Protein AF-X1C6D7-F1 (afdb_monomer_lite)

pLDDT: mean 94.75, std 5.1, range [56.44, 97.5]

Foldseek 3Di:
DQADPVVRFGNPVVCVVVVHDRVVDDGGDDFFAFPDWDDPVVCVVVVHPDTHTDTHHDDPLVVVCVVVPQAEAPDWDWDDDPDTDIHGDHPDDDDDDD

Radius of gyration: 17.95 Å; chains: 1; bounding box: 39×39×44 Å

Organism: NCBI:txid412755

Secondary structure (DSSP, 8-state):
--EETTTTEE-HHHHHHTT--GGGSPPP--TT-EEEE--HHHHHHTT--SPPEEE----HHHHHHHHTT--STT-EEEEESSSEEEEE--SS------

InterPro domains:
  IPR018484 Carbohydrate kinase FGGY, N-terminal [PF00370] (1-67)
  IPR043129 ATPase, nucleotide binding domain [SSF53067] (1-69)
  IPR050406 FGGY Carbohydrate Kinase [PTHR43095] (1-92)

Sequence (98 aa):
MFFDIRKKIWSDRILNTFDIDKDLFSAPSPSGIIVGTVRDDIAKDLGFKNNVLVVTGGHDQQCAALGVGSIKGGLAADGMGTVECVTTTLDELIISDS

Structure (mmCIF, N/CA/C/O backbone):
data_AF-X1C6D7-F1
#
_entry.id   AF-X1C6D7-F1
#
loop_
_atom_site.group_PDB
_atom_site.id
_atom_site.type_symbol
_atom_site.label_atom_id
_atom_site.label_alt_id
_atom_site.label_comp_id
_atom_site.label_asym_id
_atom_site.label_entity_id
_atom_site.label_seq_id
_atom_site.pdbx_PDB_ins_code
_atom_site.Cartn_x
_atom_site.Cartn_y
_atom_site.Cartn_z
_atom_site.occupancy
_atom_site.B_iso_or_equiv
_atom_site.auth_seq_id
_atom_site.auth_comp_id
_atom_site.auth_asym_id
_atom_site.auth_atom_id
_atom_site.pdbx_PDB_model_num
ATOM 1 N N . MET A 1 1 ? 7.146 -11.580 -7.541 1.00 84.69 1 MET A N 1
ATOM 2 C CA . MET A 1 1 ? 7.285 -12.748 -8.439 1.00 84.69 1 MET A CA 1
ATOM 3 C C . MET A 1 1 ? 5.945 -13.201 -9.009 1.00 84.69 1 MET A C 1
ATOM 5 O O . MET A 1 1 ? 5.809 -13.174 -10.217 1.00 84.69 1 MET A O 1
ATOM 9 N N . PHE A 1 2 ? 4.945 -13.555 -8.195 1.00 95.81 2 PHE A N 1
ATOM 10 C CA . PHE A 1 2 ? 3.646 -14.045 -8.698 1.00 95.81 2 PHE A CA 1
ATOM 11 C C . PHE A 1 2 ? 2.660 -12.958 -9.152 1.00 95.81 2 PHE A C 1
ATOM 13 O O . PHE A 1 2 ? 1.580 -13.276 -9.630 1.00 95.81 2 PHE A O 1
ATOM 20 N N . PHE A 1 3 ? 3.002 -11.679 -9.005 1.00 95.44 3 PHE A N 1
ATOM 21 C CA . PHE A 1 3 ? 2.147 -10.551 -9.370 1.00 95.44 3 PHE A CA 1
ATOM 22 C C . PHE A 1 3 ? 2.517 -10.017 -10.757 1.00 95.44 3 PHE A C 1
ATOM 24 O O . PHE A 1 3 ? 3.677 -9.684 -11.003 1.00 95.44 3 PHE A O 1
ATOM 31 N N . ASP A 1 4 ? 1.538 -9.924 -11.653 1.00 95.00 4 ASP A N 1
ATOM 32 C CA . ASP A 1 4 ? 1.673 -9.241 -12.937 1.00 95.00 4 ASP A CA 1
ATOM 33 C C . ASP A 1 4 ? 1.554 -7.732 -12.704 1.00 95.00 4 ASP A C 1
ATOM 35 O O . ASP A 1 4 ? 0.464 -7.209 -12.477 1.00 95.00 4 ASP A O 1
ATOM 39 N N . ILE A 1 5 ? 2.678 -7.020 -12.770 1.00 93.31 5 ILE A N 1
ATOM 40 C CA . ILE A 1 5 ? 2.726 -5.574 -12.522 1.00 93.31 5 ILE A CA 1
ATOM 41 C C . ILE A 1 5 ? 1.969 -4.746 -13.574 1.00 93.31 5 ILE A C 1
ATOM 43 O O . ILE A 1 5 ? 1.495 -3.654 -13.262 1.00 93.31 5 ILE A O 1
ATOM 47 N N . ARG A 1 6 ? 1.811 -5.258 -14.804 1.00 92.44 6 ARG A N 1
ATOM 48 C CA . ARG A 1 6 ? 1.084 -4.560 -15.877 1.00 92.44 6 ARG A CA 1
ATOM 49 C C . ARG A 1 6 ? -0.419 -4.671 -15.657 1.00 92.44 6 ARG A C 1
ATOM 51 O O . ARG A 1 6 ? -1.126 -3.669 -15.710 1.00 92.44 6 ARG A O 1
ATOM 58 N N . LYS A 1 7 ? -0.899 -5.889 -15.394 1.00 94.56 7 LYS A N 1
ATOM 59 C CA . LYS A 1 7 ? -2.330 -6.172 -15.191 1.00 94.56 7 LYS A CA 1
ATOM 60 C C . LYS A 1 7 ? -2.804 -5.932 -13.758 1.00 94.56 7 LYS A C 1
ATOM 62 O O . LYS A 1 7 ? -4.005 -5.850 -13.532 1.00 94.56 7 LYS A O 1
ATOM 67 N N . LYS A 1 8 ? -1.873 -5.818 -12.811 1.00 95.00 8 LYS A N 1
ATOM 68 C CA . LYS A 1 8 ? -2.110 -5.658 -11.371 1.00 95.00 8 LYS A CA 1
ATOM 69 C C . LYS A 1 8 ? -2.940 -6.798 -10.761 1.00 95.00 8 LYS A C 1
ATOM 71 O O . LYS A 1 8 ? -3.777 -6.571 -9.893 1.00 95.00 8 LYS A O 1
ATOM 76 N N . ILE A 1 9 ? -2.691 -8.026 -11.215 1.00 96.50 9 ILE A N 1
ATOM 77 C CA . ILE A 1 9 ? -3.342 -9.259 -10.743 1.00 96.50 9 ILE A CA 1
ATOM 78 C C . ILE A 1 9 ? -2.300 -10.352 -10.504 1.00 96.50 9 ILE A C 1
ATOM 80 O O . ILE A 1 9 ? -1.172 -10.261 -10.992 1.00 96.50 9 ILE A O 1
ATOM 84 N N . TRP A 1 10 ? -2.667 -11.418 -9.795 1.00 97.50 10 TRP A N 1
ATOM 85 C CA . TRP A 1 10 ? -1.826 -12.613 -9.738 1.00 97.50 10 TRP A CA 1
ATOM 86 C C . TRP A 1 10 ? -1.689 -13.247 -11.125 1.00 97.50 10 TRP A C 1
ATOM 88 O O . TRP A 1 10 ? -2.656 -13.358 -11.878 1.00 97.50 10 TRP A O 1
ATOM 98 N N . SER A 1 11 ? -0.464 -13.621 -11.481 1.00 97.19 11 SER A N 1
ATOM 99 C CA . SER A 1 11 ? -0.117 -14.147 -12.793 1.00 97.19 11 SER A CA 1
ATOM 100 C C . SER A 1 11 ? -0.420 -15.639 -12.863 1.00 97.19 11 SER A C 1
ATOM 102 O O . SER A 1 11 ? 0.379 -16.446 -12.389 1.00 97.19 11 SER A O 1
ATOM 104 N N . ASP A 1 12 ? -1.521 -16.006 -13.524 1.00 96.00 12 ASP A N 1
ATOM 105 C CA . ASP A 1 12 ? -1.892 -17.414 -13.743 1.00 96.00 12 ASP A CA 1
ATOM 106 C C . ASP A 1 12 ? -0.746 -18.193 -14.415 1.00 96.00 12 ASP A C 1
ATOM 108 O O . ASP A 1 12 ? -0.438 -19.317 -14.040 1.00 96.00 12 ASP A O 1
ATOM 112 N N . ARG A 1 13 ? -0.030 -17.559 -15.358 1.00 96.00 13 ARG A N 1
ATOM 113 C CA . ARG A 1 13 ? 1.138 -18.161 -16.023 1.00 96.00 13 ARG A CA 1
ATOM 114 C C . ARG A 1 13 ? 2.219 -18.579 -15.026 1.00 96.00 13 ARG A C 1
ATOM 116 O O . ARG A 1 13 ? 2.775 -19.657 -15.173 1.00 96.00 13 ARG A O 1
ATOM 123 N N . ILE A 1 14 ? 2.570 -17.709 -14.076 1.00 96.12 14 ILE A N 1
ATOM 124 C CA . ILE A 1 14 ? 3.641 -18.000 -13.114 1.00 96.12 14 ILE A CA 1
ATOM 125 C C . ILE A 1 14 ? 3.133 -19.006 -12.085 1.00 96.12 14 ILE A C 1
ATOM 127 O O . ILE A 1 14 ? 3.836 -19.970 -11.818 1.00 96.12 14 ILE A O 1
ATOM 131 N N . LEU A 1 15 ? 1.923 -18.821 -11.556 1.00 97.31 15 LEU A N 1
ATOM 132 C CA . LEU A 1 15 ? 1.320 -19.735 -10.583 1.00 97.31 15 LEU A CA 1
ATOM 133 C C . LEU A 1 15 ? 1.232 -21.174 -11.117 1.00 97.31 15 LEU A C 1
ATOM 135 O O . LEU A 1 15 ? 1.691 -22.093 -10.443 1.00 97.31 15 LEU A O 1
ATOM 139 N N . ASN A 1 16 ? 0.772 -21.353 -12.360 1.00 96.88 16 ASN A N 1
ATOM 140 C CA . ASN A 1 16 ? 0.669 -22.667 -13.001 1.00 96.88 16 ASN A CA 1
ATOM 141 C C . ASN A 1 16 ? 2.030 -23.363 -13.164 1.00 96.88 16 ASN A C 1
ATOM 143 O O . ASN A 1 16 ? 2.104 -24.582 -13.059 1.00 96.88 16 ASN A O 1
ATOM 147 N N . THR A 1 17 ? 3.122 -22.620 -13.390 1.00 97.50 17 THR A N 1
ATOM 148 C CA . THR A 1 17 ? 4.477 -23.203 -13.477 1.00 97.50 17 THR A CA 1
ATOM 149 C C . THR A 1 17 ? 4.909 -23.868 -12.169 1.00 97.50 17 THR A C 1
ATOM 151 O O . THR A 1 17 ? 5.708 -24.801 -12.195 1.00 97.50 17 THR A O 1
ATOM 154 N N . PHE A 1 18 ? 4.399 -23.388 -11.034 1.00 96.94 18 PHE A N 1
ATOM 155 C CA . PHE A 1 18 ? 4.706 -23.924 -9.709 1.00 96.94 18 PHE A CA 1
ATOM 156 C C . PHE A 1 18 ? 3.574 -24.788 -9.136 1.00 96.94 18 PHE A C 1
ATOM 158 O O . PHE A 1 18 ? 3.676 -25.188 -7.981 1.00 96.94 18 PHE A O 1
ATOM 165 N N . ASP A 1 19 ? 2.526 -25.069 -9.922 1.00 97.12 19 ASP A N 1
ATOM 166 C CA . ASP A 1 19 ? 1.333 -25.812 -9.489 1.00 97.12 19 ASP A CA 1
ATOM 167 C C . ASP A 1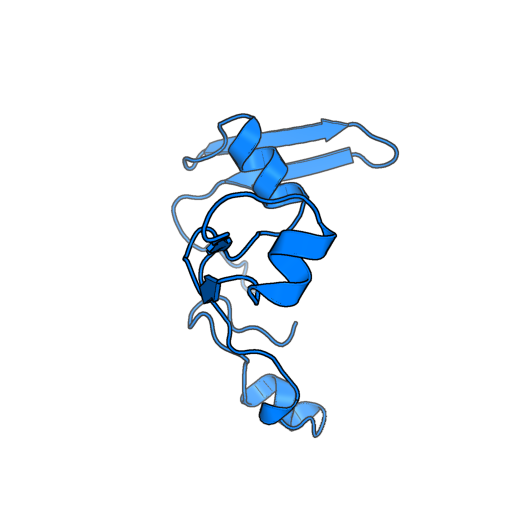 19 ? 0.683 -25.215 -8.223 1.00 97.12 19 ASP A C 1
ATOM 169 O O . ASP A 1 19 ? 0.316 -25.913 -7.280 1.00 97.12 19 ASP A O 1
ATOM 173 N N . ILE A 1 20 ? 0.597 -23.879 -8.169 1.00 97.00 20 ILE A N 1
ATOM 174 C CA . ILE A 1 20 ? 0.013 -23.154 -7.036 1.00 97.00 20 ILE A CA 1
ATOM 175 C C . ILE A 1 20 ? -1.386 -22.666 -7.404 1.00 97.00 20 ILE A C 1
ATOM 177 O O . ILE A 1 20 ? -1.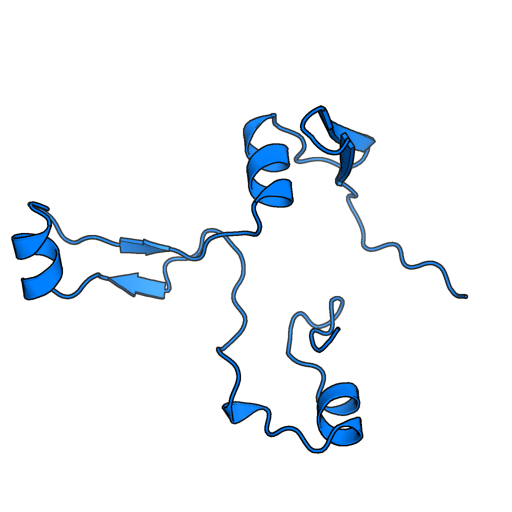556 -21.921 -8.369 1.00 97.00 20 ILE A O 1
ATOM 181 N N . ASP A 1 21 ? -2.371 -23.018 -6.580 1.00 96.50 21 ASP A N 1
ATOM 182 C CA . ASP A 1 21 ? -3.731 -22.504 -6.707 1.00 96.50 21 ASP A CA 1
ATOM 183 C C . ASP A 1 21 ? -3.785 -21.000 -6.384 1.00 96.50 21 ASP A C 1
ATOM 185 O O . ASP A 1 21 ? -3.293 -20.528 -5.353 1.00 96.50 21 ASP A O 1
ATOM 189 N N . LYS A 1 22 ? -4.400 -20.232 -7.283 1.00 95.44 22 LYS A N 1
ATOM 190 C CA . LYS A 1 22 ? -4.568 -18.784 -7.154 1.00 95.44 22 LYS A CA 1
ATOM 191 C C . LYS A 1 22 ? -5.485 -18.402 -5.999 1.00 95.44 22 LYS A C 1
ATOM 193 O O . LYS A 1 22 ? -5.279 -17.339 -5.413 1.00 95.44 22 LYS A O 1
ATOM 198 N N . ASP A 1 23 ? -6.442 -19.255 -5.650 1.00 95.75 23 ASP A N 1
ATOM 199 C CA . ASP A 1 23 ? -7.414 -18.980 -4.587 1.00 95.75 23 ASP A CA 1
ATOM 200 C C . ASP A 1 23 ? -6.780 -19.009 -3.184 1.00 95.75 23 ASP A C 1
ATOM 202 O O . ASP A 1 23 ? -7.381 -18.559 -2.209 1.00 95.75 23 ASP A O 1
ATOM 206 N N . LEU A 1 24 ? -5.521 -19.451 -3.079 1.00 96.00 24 LEU A N 1
ATOM 207 C CA . LEU A 1 24 ? -4.712 -19.320 -1.866 1.00 96.00 24 LEU A CA 1
ATOM 208 C C . LEU A 1 24 ? -4.249 -17.877 -1.601 1.00 96.00 24 LEU A C 1
ATOM 210 O O . LEU A 1 24 ? -3.801 -17.572 -0.494 1.00 96.00 24 LEU A O 1
ATOM 214 N N . PHE A 1 25 ? -4.323 -16.987 -2.594 1.00 95.75 25 PHE A N 1
ATOM 215 C CA . PHE A 1 25 ? -3.894 -15.597 -2.466 1.00 95.75 25 PHE A CA 1
ATOM 216 C C . PHE A 1 25 ? -5.070 -14.658 -2.188 1.00 95.75 25 PHE A C 1
ATOM 218 O O . PHE A 1 25 ? -6.182 -14.832 -2.680 1.00 95.75 25 PHE A O 1
ATOM 225 N N . SER A 1 26 ? -4.801 -13.580 -1.450 1.00 93.69 26 SER A N 1
ATOM 226 C CA . SER A 1 26 ? -5.758 -12.486 -1.269 1.00 93.69 26 SER A CA 1
ATOM 227 C C . SER A 1 26 ? -6.001 -11.723 -2.574 1.00 93.69 26 SER A C 1
ATOM 229 O O . SER A 1 26 ? -5.124 -11.641 -3.431 1.00 93.69 26 SER A O 1
ATOM 231 N N . ALA A 1 27 ? -7.175 -11.108 -2.730 1.00 93.50 27 ALA A N 1
ATOM 232 C CA . ALA A 1 27 ? -7.450 -10.246 -3.877 1.00 93.50 27 ALA A CA 1
ATOM 233 C C . ALA A 1 27 ? -6.532 -9.003 -3.854 1.00 93.50 27 ALA A C 1
ATOM 235 O O . ALA A 1 27 ? -6.576 -8.239 -2.882 1.00 93.50 27 ALA A O 1
ATOM 236 N N . PRO A 1 28 ? -5.719 -8.750 -4.899 1.00 94.88 28 PRO A N 1
ATOM 237 C CA . PRO A 1 28 ? -4.908 -7.544 -4.963 1.00 94.88 28 PRO A CA 1
ATOM 238 C C . PRO A 1 28 ? -5.786 -6.298 -4.991 1.00 94.88 28 PRO A C 1
ATOM 240 O O . PRO A 1 28 ? -6.828 -6.267 -5.642 1.00 94.88 28 PRO A O 1
ATOM 243 N N . SER A 1 29 ? -5.350 -5.255 -4.297 1.00 95.19 29 SER A N 1
ATOM 244 C CA . SER A 1 29 ? -6.056 -3.980 -4.225 1.00 95.19 29 SER A CA 1
ATOM 245 C C . SER A 1 29 ? -5.052 -2.828 -4.254 1.00 95.19 29 SER A C 1
ATOM 247 O O . SER A 1 29 ? -3.957 -2.980 -3.706 1.00 95.19 29 SER A O 1
ATOM 249 N N . PRO A 1 30 ? -5.384 -1.678 -4.871 1.00 95.69 30 PRO A N 1
ATOM 250 C CA . PRO A 1 30 ? -4.555 -0.479 -4.784 1.00 95.69 30 PRO A CA 1
ATOM 251 C C . PRO A 1 30 ? -4.332 -0.061 -3.329 1.00 95.69 30 PRO A C 1
ATOM 253 O O . PRO A 1 30 ? -5.188 -0.305 -2.484 1.00 95.69 30 PRO A O 1
ATOM 256 N N . SER A 1 31 ? -3.218 0.600 -3.028 1.00 95.88 31 SER A N 1
ATOM 257 C CA . SER A 1 31 ? -2.998 1.208 -1.710 1.00 95.88 31 SER A CA 1
ATOM 258 C C . SER A 1 31 ? -3.962 2.373 -1.466 1.00 95.88 31 SER A C 1
ATOM 260 O O . SER A 1 31 ? -4.337 3.080 -2.403 1.00 95.88 31 SER A O 1
ATOM 262 N N . GLY A 1 32 ? -4.343 2.594 -0.207 1.00 96.44 32 GLY A N 1
ATOM 263 C CA . GLY A 1 32 ? -5.181 3.725 0.195 1.00 96.44 32 GLY A CA 1
ATOM 264 C C . GLY A 1 32 ? -6.678 3.567 -0.092 1.00 96.44 32 GLY A C 1
ATOM 265 O O . GLY A 1 32 ? -7.399 4.562 -0.042 1.00 96.44 32 GLY A O 1
ATOM 266 N N . ILE A 1 33 ? -7.168 2.354 -0.377 1.00 97.25 33 ILE A N 1
ATOM 267 C CA . ILE A 1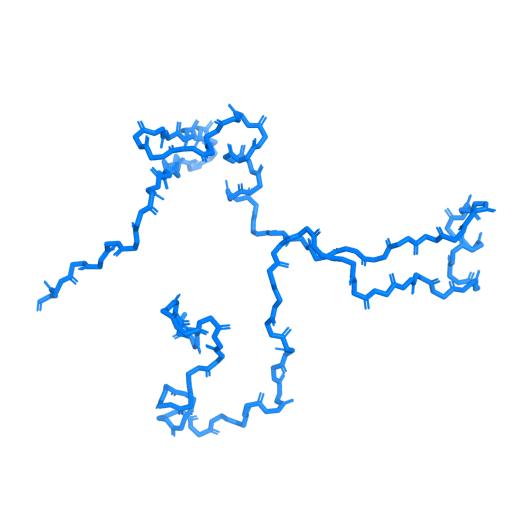 33 ? -8.604 2.096 -0.558 1.00 97.25 33 ILE A CA 1
ATOM 268 C C . ILE A 1 33 ? -9.222 1.498 0.705 1.00 97.25 33 ILE A C 1
ATOM 270 O O . ILE A 1 33 ? -8.602 0.690 1.393 1.00 97.25 33 ILE A O 1
ATOM 274 N N . ILE A 1 34 ? -10.468 1.866 0.998 1.00 97.44 34 ILE A N 1
ATOM 275 C CA . ILE A 1 34 ? -11.238 1.254 2.085 1.00 97.44 34 ILE A CA 1
ATOM 276 C C . ILE A 1 34 ? -11.666 -0.146 1.637 1.00 97.44 34 ILE A C 1
ATOM 278 O O . ILE A 1 34 ? -12.327 -0.288 0.610 1.00 97.44 34 ILE A O 1
ATOM 282 N N . VAL A 1 35 ? -11.319 -1.167 2.418 1.00 96.31 35 VAL A N 1
ATOM 283 C CA . VAL A 1 35 ? -11.695 -2.573 2.162 1.00 96.31 35 VAL A CA 1
ATOM 284 C C . VAL A 1 35 ? -12.708 -3.114 3.165 1.00 96.31 35 VAL A C 1
ATOM 286 O O . VAL A 1 35 ? -13.176 -4.241 3.033 1.00 96.31 35 VAL A O 1
ATOM 289 N N . GLY A 1 36 ? -13.074 -2.310 4.158 1.00 96.06 36 GLY A N 1
ATOM 290 C CA . GLY A 1 36 ? -14.103 -2.655 5.123 1.00 96.06 36 GLY A CA 1
ATOM 291 C C . GLY A 1 36 ? -13.943 -1.873 6.412 1.00 96.06 36 GLY A C 1
ATOM 292 O O . GLY A 1 36 ? -13.341 -0.796 6.443 1.00 96.06 36 GLY A O 1
ATOM 293 N N . THR A 1 37 ? -14.479 -2.440 7.482 1.00 97.44 37 THR A N 1
ATOM 294 C CA . THR A 1 37 ? -14.404 -1.876 8.825 1.00 97.44 37 THR A CA 1
ATOM 295 C C . THR A 1 37 ? -13.998 -2.946 9.823 1.00 97.44 37 THR A C 1
ATOM 297 O O . THR A 1 37 ? -14.240 -4.139 9.623 1.00 97.44 37 THR A O 1
ATOM 300 N N . VAL A 1 38 ? -13.343 -2.522 10.899 1.00 97.38 38 VAL A N 1
ATOM 301 C CA . VAL A 1 38 ? -13.042 -3.407 12.024 1.00 97.38 38 VAL A CA 1
ATOM 302 C C . VAL A 1 38 ? -14.367 -3.821 12.661 1.00 97.38 38 VAL A C 1
ATOM 304 O O . VAL A 1 38 ? -15.281 -3.007 12.781 1.00 97.38 38 VAL A O 1
ATOM 307 N N . ARG A 1 39 ? -14.479 -5.089 13.064 1.00 96.25 39 ARG A N 1
ATOM 308 C CA . ARG A 1 39 ? -15.655 -5.584 13.788 1.00 96.25 39 ARG A CA 1
ATOM 309 C C . ARG A 1 39 ? -15.835 -4.819 15.102 1.00 96.25 39 ARG A C 1
ATOM 311 O O . ARG A 1 39 ? -14.855 -4.538 15.788 1.00 96.25 39 ARG A O 1
ATOM 318 N N . ASP A 1 40 ? -17.082 -4.538 15.467 1.00 94.69 40 ASP A N 1
ATOM 319 C CA . ASP A 1 40 ? -17.412 -3.696 16.624 1.00 94.69 40 ASP A CA 1
ATOM 320 C C . ASP A 1 40 ? -16.855 -4.211 17.957 1.00 94.69 40 ASP A C 1
ATOM 322 O O . ASP A 1 40 ? -16.479 -3.411 18.809 1.00 94.69 40 ASP A O 1
ATOM 326 N N . ASP A 1 41 ? -16.822 -5.529 18.164 1.00 95.50 41 ASP A N 1
ATOM 327 C CA . ASP A 1 41 ? -16.257 -6.141 19.370 1.00 95.50 41 ASP A CA 1
ATOM 328 C C . ASP A 1 41 ? -14.747 -5.889 19.462 1.00 95.50 41 ASP A C 1
ATOM 330 O O . ASP A 1 41 ? -14.273 -5.362 20.464 1.00 95.50 41 ASP A O 1
ATOM 334 N N . ILE A 1 42 ? -14.016 -6.125 18.370 1.00 96.31 42 ILE A N 1
ATOM 335 C CA . ILE A 1 42 ? -12.572 -5.857 18.287 1.00 96.31 42 ILE A CA 1
ATOM 336 C C . ILE A 1 42 ? -12.282 -4.358 18.439 1.00 96.31 42 ILE A C 1
ATOM 338 O O . ILE A 1 42 ? -11.348 -3.966 19.137 1.00 96.31 42 ILE A O 1
ATOM 342 N N . ALA A 1 43 ? -13.075 -3.500 17.794 1.00 96.75 43 ALA A N 1
ATOM 343 C CA . ALA A 1 43 ? -12.894 -2.055 17.871 1.00 96.75 43 ALA A CA 1
ATOM 344 C C . ALA A 1 43 ? -13.047 -1.542 19.314 1.00 96.75 43 ALA A C 1
ATOM 346 O O . ALA A 1 43 ? -12.235 -0.728 19.761 1.00 96.75 43 ALA A O 1
ATOM 347 N N . LYS A 1 44 ? -14.041 -2.052 20.055 1.00 94.50 44 LYS A N 1
ATOM 348 C CA . LYS A 1 44 ? -14.254 -1.729 21.474 1.00 94.50 44 LYS A CA 1
ATOM 349 C C . LYS A 1 44 ? -13.107 -2.217 22.351 1.00 94.50 44 LYS A C 1
ATOM 351 O O . LYS A 1 44 ? -12.631 -1.439 23.176 1.00 94.50 44 LYS A O 1
ATOM 356 N N . ASP A 1 45 ? -12.639 -3.446 22.142 1.00 96.69 45 ASP A N 1
ATOM 357 C CA . ASP A 1 45 ? -11.521 -4.020 22.902 1.00 96.69 45 ASP A CA 1
ATOM 358 C C . ASP A 1 45 ? -10.218 -3.228 22.698 1.00 96.69 45 ASP A C 1
ATOM 360 O O . ASP A 1 45 ? -9.430 -3.063 23.628 1.00 96.69 45 ASP A O 1
ATOM 364 N N . LEU A 1 46 ? -10.018 -2.661 21.502 1.00 96.31 46 LEU A N 1
ATOM 365 C CA . LEU A 1 46 ? -8.897 -1.770 21.178 1.00 96.31 46 LEU A CA 1
ATOM 366 C C . LEU A 1 46 ? -9.110 -0.309 21.629 1.00 96.31 46 LEU A C 1
ATOM 368 O O . LEU A 1 46 ? -8.240 0.535 21.415 1.00 96.31 46 LEU A O 1
ATOM 372 N N . GLY A 1 47 ? -10.249 0.014 22.250 1.00 96.75 47 GLY A N 1
ATOM 373 C CA . GLY A 1 47 ? -10.552 1.346 22.780 1.00 96.75 47 GLY A CA 1
ATOM 374 C C . GLY A 1 47 ? -11.031 2.366 21.741 1.00 96.75 47 GLY A C 1
ATOM 375 O O . GLY A 1 47 ? -11.101 3.565 22.039 1.00 96.75 47 GLY A O 1
ATOM 376 N N . PHE A 1 48 ? -11.383 1.931 20.530 1.00 96.75 48 PHE A N 1
ATOM 377 C CA . PHE A 1 48 ? -11.962 2.816 19.525 1.00 96.75 48 PHE A CA 1
ATOM 378 C C . PHE A 1 48 ? -13.419 3.157 19.860 1.00 96.75 48 PHE A C 1
ATOM 380 O O . PHE A 1 48 ? -14.209 2.311 20.273 1.00 96.75 48 PHE A O 1
ATOM 387 N N . LYS A 1 49 ? -13.785 4.430 19.667 1.00 86.62 49 LYS A N 1
ATOM 388 C CA . LYS A 1 49 ? -15.129 4.959 19.981 1.00 86.62 49 LYS A CA 1
ATOM 389 C C . LYS A 1 49 ? -16.058 5.061 18.770 1.00 86.62 49 LYS A C 1
ATOM 391 O O . LYS A 1 49 ? -17.253 5.271 18.941 1.00 86.62 49 LYS A O 1
ATOM 396 N N . ASN A 1 50 ? -15.502 4.939 17.568 1.00 87.00 50 ASN A N 1
ATOM 397 C CA . ASN A 1 50 ? -16.187 5.158 16.299 1.00 87.00 50 ASN A CA 1
ATOM 398 C C . ASN A 1 50 ? -16.001 3.945 15.387 1.00 87.00 50 ASN A C 1
ATOM 400 O O . ASN A 1 50 ? -15.150 3.096 15.647 1.00 87.00 50 ASN A O 1
ATOM 404 N N . ASN A 1 51 ? -16.748 3.916 14.284 1.00 90.88 51 ASN A N 1
ATOM 4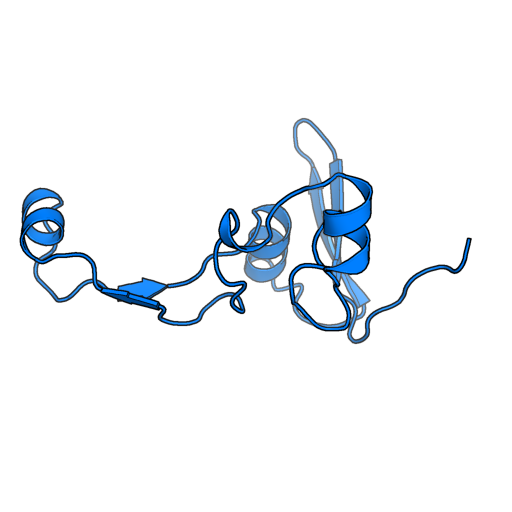05 C CA . ASN A 1 51 ? -16.532 2.948 13.217 1.00 90.88 51 ASN A CA 1
ATOM 406 C C . ASN A 1 51 ? -15.108 3.096 12.643 1.00 90.88 51 ASN A C 1
ATOM 408 O O . ASN A 1 51 ? -14.744 4.172 12.161 1.00 90.88 51 ASN A O 1
ATOM 412 N N . VAL A 1 52 ? -14.301 2.036 12.725 1.00 96.94 52 VAL A N 1
ATOM 413 C CA . VAL A 1 52 ? -12.885 2.054 12.329 1.00 96.94 52 VAL A CA 1
ATOM 414 C C . VAL A 1 52 ? -12.751 1.482 10.929 1.00 96.94 52 VAL A C 1
ATOM 416 O O . VAL A 1 52 ? -13.073 0.319 10.695 1.00 96.94 52 VAL A O 1
ATOM 419 N N . LEU A 1 53 ? -12.257 2.294 9.999 1.00 97.06 53 LEU A N 1
ATOM 420 C CA . LEU A 1 53 ? -12.017 1.865 8.625 1.00 97.06 53 LEU A CA 1
ATOM 421 C C . LEU A 1 53 ? -10.791 0.952 8.548 1.00 97.06 53 LEU A C 1
ATOM 423 O O . LEU A 1 53 ? -9.763 1.220 9.170 1.00 97.06 53 LEU A O 1
ATOM 427 N N . VAL A 1 54 ? -10.886 -0.085 7.722 1.00 96.81 54 VAL A N 1
ATOM 428 C CA . VAL A 1 54 ? -9.738 -0.877 7.277 1.00 96.81 54 VAL A CA 1
ATOM 429 C C . VAL A 1 54 ? -9.374 -0.396 5.881 1.00 96.81 54 VAL A C 1
ATOM 431 O O . VAL A 1 54 ? -10.195 -0.450 4.963 1.00 96.81 54 VAL A O 1
ATOM 434 N N . VAL A 1 55 ? -8.147 0.092 5.731 1.00 97.50 55 VAL A N 1
ATOM 435 C CA . VAL A 1 55 ? -7.629 0.659 4.482 1.00 97.50 55 VAL A CA 1
ATOM 436 C C . VAL A 1 55 ? -6.425 -0.160 4.034 1.00 97.50 55 VAL A C 1
ATOM 438 O O . VAL A 1 55 ? -5.600 -0.553 4.860 1.00 97.50 55 VAL A O 1
ATOM 441 N N . THR A 1 56 ? -6.313 -0.431 2.737 1.00 97.38 56 THR A N 1
ATOM 442 C CA . THR A 1 56 ? -5.139 -1.106 2.175 1.00 97.38 56 THR A CA 1
ATOM 443 C C . THR A 1 56 ? -3.879 -0.283 2.405 1.00 97.38 56 THR A C 1
ATOM 445 O O . THR A 1 56 ? -3.818 0.911 2.106 1.00 97.38 56 THR A O 1
ATOM 448 N N . GLY A 1 57 ? -2.853 -0.947 2.929 1.00 95.94 57 GLY A N 1
ATOM 449 C CA . GLY A 1 57 ? -1.534 -0.358 3.107 1.00 95.94 57 GLY A CA 1
ATOM 450 C C . GLY A 1 57 ? -0.691 -0.400 1.834 1.00 95.94 57 GLY A C 1
ATOM 451 O O . GLY A 1 57 ? -1.174 -0.621 0.721 1.00 95.94 57 GLY A O 1
ATOM 452 N N . GLY A 1 58 ? 0.606 -0.210 2.028 1.00 95.00 58 GLY A N 1
ATOM 453 C CA . GLY A 1 58 ? 1.640 -0.412 1.025 1.00 95.00 58 GLY A CA 1
ATOM 454 C C . GLY A 1 58 ? 2.845 -1.093 1.660 1.00 95.00 58 GLY A C 1
ATOM 455 O O . GLY A 1 58 ? 2.898 -1.288 2.875 1.00 95.00 58 GLY A O 1
ATOM 456 N N . HIS A 1 59 ? 3.807 -1.458 0.824 1.00 94.69 59 HIS A N 1
ATOM 457 C CA . HIS A 1 59 ? 5.115 -1.896 1.292 1.00 94.69 59 HIS A CA 1
ATOM 458 C C . HIS A 1 59 ? 5.853 -0.715 1.942 1.00 94.69 59 HIS A C 1
ATOM 460 O O . HIS A 1 59 ? 5.613 0.447 1.609 1.00 94.69 59 HIS A O 1
ATOM 466 N N . ASP A 1 60 ? 6.734 -1.013 2.888 1.00 95.31 60 ASP A N 1
ATOM 467 C CA . ASP A 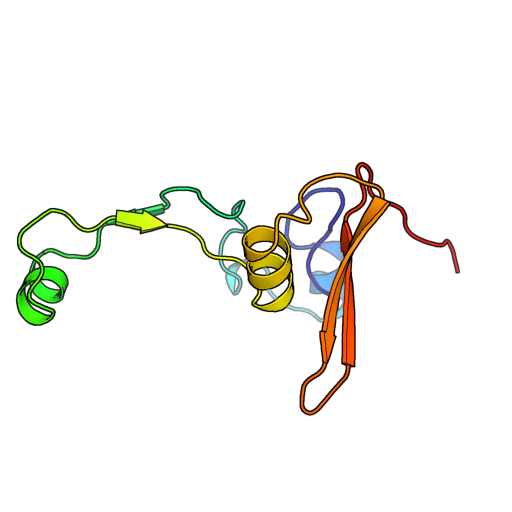1 60 ? 7.414 -0.027 3.730 1.00 95.31 60 ASP A CA 1
ATOM 468 C C . ASP A 1 60 ? 8.195 1.030 2.932 1.00 95.31 60 ASP A C 1
ATOM 470 O O . ASP A 1 60 ? 8.008 2.222 3.169 1.00 95.31 60 ASP A O 1
ATOM 474 N N . GLN A 1 61 ? 8.998 0.623 1.949 1.00 94.75 61 GLN A N 1
ATOM 475 C CA . GLN A 1 61 ? 9.809 1.515 1.112 1.00 94.75 61 GLN A CA 1
ATOM 476 C C . GLN A 1 61 ? 8.945 2.476 0.285 1.00 94.75 61 GLN A C 1
ATOM 478 O O . GLN A 1 61 ? 9.230 3.669 0.204 1.00 94.75 61 GLN A O 1
ATOM 483 N N . GLN A 1 62 ? 7.839 1.987 -0.277 1.00 95.00 62 GLN A N 1
ATOM 484 C CA . GLN A 1 62 ? 6.889 2.792 -1.045 1.00 95.00 62 GLN A CA 1
ATOM 485 C C . GLN A 1 62 ? 6.124 3.761 -0.132 1.00 95.00 62 GLN A C 1
ATOM 487 O O . GLN A 1 62 ? 5.909 4.915 -0.504 1.00 95.00 62 GLN A O 1
ATOM 492 N N . CYS A 1 63 ? 5.759 3.331 1.079 1.00 96.19 63 CYS A N 1
ATOM 493 C CA . CYS A 1 63 ? 5.170 4.205 2.094 1.00 96.19 63 CYS A CA 1
ATOM 494 C C . CYS A 1 63 ? 6.161 5.280 2.574 1.00 96.19 63 CYS A C 1
ATOM 496 O O . CYS A 1 63 ? 5.767 6.432 2.748 1.00 96.19 63 CYS A O 1
ATOM 498 N N . ALA A 1 64 ? 7.440 4.939 2.747 1.00 95.75 64 ALA A N 1
ATOM 499 C CA . ALA A 1 64 ? 8.487 5.897 3.097 1.00 95.75 64 ALA A CA 1
ATOM 500 C C . ALA A 1 64 ? 8.695 6.927 1.977 1.00 95.75 64 ALA A C 1
ATOM 502 O O . ALA A 1 64 ? 8.707 8.128 2.246 1.00 95.75 64 ALA A O 1
ATOM 503 N N . ALA A 1 65 ? 8.764 6.473 0.720 1.00 96.69 65 ALA A N 1
ATOM 504 C CA . ALA A 1 65 ? 8.863 7.340 -0.452 1.00 96.69 65 ALA A CA 1
ATOM 505 C C . ALA A 1 65 ? 7.673 8.308 -0.557 1.00 96.69 65 ALA A C 1
ATOM 507 O O . ALA A 1 65 ? 7.867 9.506 -0.774 1.00 96.69 65 ALA A O 1
ATOM 508 N N . LEU A 1 66 ? 6.451 7.818 -0.323 1.00 96.75 66 LEU A N 1
ATOM 509 C CA . LEU A 1 66 ? 5.254 8.655 -0.219 1.00 96.75 66 LEU A CA 1
ATOM 510 C C . LEU A 1 66 ? 5.385 9.693 0.908 1.00 96.75 66 LEU A C 1
ATOM 512 O O . LEU A 1 66 ? 5.095 10.868 0.691 1.00 96.75 66 LEU A O 1
ATOM 516 N N . GLY A 1 67 ? 5.850 9.276 2.089 1.00 96.62 67 GLY A N 1
ATOM 517 C CA . GLY A 1 67 ? 5.996 10.135 3.267 1.00 96.62 67 GLY A CA 1
ATOM 518 C C . GLY A 1 67 ? 6.969 11.303 3.080 1.00 96.62 67 GLY A C 1
ATOM 519 O O . GLY A 1 67 ? 6.740 12.375 3.637 1.00 96.62 67 GLY A O 1
ATOM 520 N N . VAL A 1 68 ? 8.011 11.132 2.261 1.00 96.88 68 VAL A N 1
ATOM 521 C CA . VAL A 1 68 ? 8.966 12.203 1.913 1.00 96.88 68 VAL A CA 1
ATOM 522 C C . VAL A 1 68 ? 8.573 12.988 0.653 1.00 96.88 68 VAL A C 1
ATOM 524 O O . VAL A 1 68 ? 9.313 13.867 0.218 1.00 96.88 68 VAL A O 1
ATOM 527 N N . GLY A 1 69 ? 7.413 12.692 0.058 1.00 97.38 69 GLY A N 1
ATOM 528 C CA . GLY A 1 69 ? 6.897 13.399 -1.116 1.00 97.38 69 GLY A CA 1
ATOM 529 C C . GLY A 1 69 ? 7.472 12.936 -2.460 1.00 97.38 69 GLY A C 1
ATOM 530 O O . GLY A 1 69 ? 7.302 13.634 -3.460 1.00 97.38 69 GLY A O 1
ATOM 531 N N . SER A 1 70 ? 8.106 11.761 -2.533 1.00 97.50 70 SER A N 1
ATOM 532 C CA . SER A 1 70 ? 8.573 11.155 -3.791 1.00 97.50 70 SER A CA 1
ATOM 533 C C . SER A 1 70 ? 7.397 10.551 -4.577 1.00 97.50 70 SER A C 1
ATOM 535 O O . SER A 1 70 ? 7.265 9.336 -4.708 1.00 97.50 70 SER A O 1
ATOM 537 N N . ILE A 1 71 ? 6.498 11.402 -5.078 1.00 95.88 71 ILE A N 1
ATOM 538 C CA . ILE A 1 71 ? 5.215 11.004 -5.699 1.00 95.88 71 ILE A CA 1
ATOM 539 C C . ILE A 1 71 ? 5.118 11.308 -7.200 1.00 95.88 71 ILE A C 1
ATOM 541 O O . ILE A 1 71 ? 4.069 11.101 -7.804 1.00 95.88 71 ILE A O 1
ATOM 545 N N . LYS A 1 72 ? 6.194 11.819 -7.799 1.00 96.56 72 LYS A N 1
ATOM 546 C CA . LYS A 1 72 ? 6.278 12.146 -9.224 1.00 96.56 72 LYS A CA 1
ATOM 547 C C . LYS A 1 72 ? 7.556 11.564 -9.818 1.00 96.56 72 LYS A C 1
ATOM 549 O O . LYS A 1 72 ? 8.567 11.477 -9.118 1.00 96.56 72 LYS A O 1
ATOM 554 N N . GLY A 1 73 ? 7.507 11.205 -11.098 1.00 96.38 73 GLY A N 1
ATOM 555 C CA . GLY A 1 73 ? 8.668 10.813 -11.881 1.00 96.38 73 GLY A CA 1
ATOM 556 C C . GLY A 1 73 ? 9.864 11.748 -11.700 1.00 96.38 73 GLY A C 1
ATOM 557 O O . GLY A 1 73 ? 9.722 12.974 -11.661 1.00 96.38 73 GLY A O 1
ATOM 558 N N . GLY A 1 74 ? 11.050 11.150 -11.583 1.00 95.56 74 GLY A N 1
ATOM 559 C CA . GLY A 1 74 ? 12.316 11.867 -11.405 1.00 95.56 74 GLY A CA 1
ATOM 560 C C . GLY A 1 74 ? 12.662 12.189 -9.949 1.00 95.56 74 GLY A C 1
ATOM 561 O O . GLY A 1 74 ? 13.727 12.745 -9.693 1.00 95.56 74 GLY A O 1
ATOM 562 N N . LEU A 1 75 ? 11.796 11.824 -9.001 1.00 97.38 75 LEU A N 1
ATOM 563 C CA . LEU A 1 75 ? 12.100 11.855 -7.575 1.00 97.38 75 LEU A CA 1
ATOM 564 C C . LEU A 1 75 ? 12.569 10.480 -7.095 1.00 97.38 75 LEU A C 1
ATOM 566 O O . LEU A 1 75 ? 12.199 9.440 -7.647 1.00 97.38 75 LEU A O 1
ATOM 570 N N . ALA A 1 76 ? 13.383 10.491 -6.047 1.00 97.31 76 ALA A N 1
ATOM 571 C CA . ALA A 1 76 ? 13.788 9.294 -5.338 1.00 97.31 76 ALA A CA 1
ATOM 572 C C . ALA A 1 76 ? 13.814 9.564 -3.835 1.00 97.31 76 ALA A C 1
ATOM 574 O O . ALA A 1 76 ? 14.159 10.664 -3.395 1.00 97.31 76 ALA A O 1
ATOM 575 N N . ALA A 1 77 ? 13.474 8.542 -3.060 1.00 97.44 77 ALA A N 1
ATOM 576 C CA . ALA A 1 77 ? 13.718 8.501 -1.630 1.00 97.44 77 ALA A CA 1
ATOM 577 C C . ALA A 1 77 ? 14.946 7.630 -1.369 1.00 97.44 77 ALA A C 1
ATOM 579 O O . ALA A 1 77 ? 14.969 6.466 -1.766 1.00 97.44 77 ALA A O 1
ATOM 580 N N . ASP A 1 78 ? 15.949 8.201 -0.711 1.00 96.75 78 ASP A N 1
ATOM 581 C CA . ASP A 1 78 ? 17.163 7.499 -0.309 1.00 96.75 78 ASP A CA 1
ATOM 582 C C . ASP A 1 78 ? 17.127 7.237 1.200 1.00 96.75 78 ASP A C 1
ATOM 584 O O . ASP A 1 78 ? 17.197 8.158 2.020 1.00 96.75 78 ASP A O 1
ATOM 588 N N . GLY A 1 79 ? 16.916 5.972 1.560 1.00 94.88 79 GLY A N 1
ATOM 589 C CA . GLY A 1 79 ? 16.892 5.510 2.939 1.00 94.88 79 GLY A CA 1
ATOM 590 C C . GLY A 1 79 ? 18.236 4.913 3.335 1.00 94.88 79 GLY A C 1
ATOM 591 O O . GLY A 1 79 ? 18.548 3.794 2.935 1.00 94.88 79 GLY A O 1
ATOM 592 N N . MET A 1 80 ? 18.988 5.618 4.182 1.00 94.75 80 MET A N 1
ATOM 593 C CA . MET A 1 80 ? 20.301 5.191 4.681 1.00 94.75 80 MET A CA 1
ATOM 594 C C . MET A 1 80 ? 20.182 4.596 6.092 1.00 94.75 80 MET A C 1
ATOM 596 O O . MET A 1 80 ? 20.298 5.302 7.095 1.00 94.75 80 MET A O 1
ATOM 600 N N . GLY A 1 81 ? 19.896 3.296 6.174 1.00 91.19 81 GLY A N 1
ATOM 601 C CA . GLY A 1 81 ? 19.808 2.555 7.436 1.00 91.19 81 GLY A CA 1
ATOM 602 C C . GLY A 1 81 ? 20.919 1.514 7.576 1.00 91.19 81 GLY A C 1
ATOM 603 O O . GLY A 1 81 ? 22.045 1.713 7.135 1.00 91.19 81 GLY A O 1
ATOM 604 N N . THR A 1 82 ? 20.595 0.357 8.161 1.00 94.06 82 THR A N 1
ATOM 605 C CA . THR A 1 82 ? 21.479 -0.827 8.134 1.00 94.06 82 THR A CA 1
ATOM 606 C C . THR A 1 82 ? 21.839 -1.238 6.705 1.00 94.06 82 THR A C 1
ATOM 608 O O . THR A 1 82 ? 22.937 -1.729 6.455 1.00 94.06 82 THR A O 1
ATOM 611 N N . VAL A 1 83 ? 20.907 -1.020 5.779 1.00 93.81 83 VAL A N 1
ATOM 612 C CA . VAL A 1 83 ? 21.127 -1.079 4.338 1.00 93.81 83 VAL A CA 1
ATOM 613 C C . VAL A 1 83 ? 20.683 0.243 3.732 1.00 93.81 83 VAL A C 1
ATOM 615 O O . VAL A 1 83 ? 19.748 0.878 4.225 1.00 93.81 83 VAL A O 1
ATOM 618 N N . GLU A 1 84 ? 21.363 0.641 2.669 1.00 95.81 84 GLU A N 1
ATOM 619 C CA . GLU A 1 84 ? 20.949 1.751 1.824 1.00 95.81 84 GLU A CA 1
ATOM 620 C C . GLU A 1 84 ? 19.932 1.245 0.797 1.00 95.81 84 GLU A C 1
ATOM 622 O O . GLU A 1 84 ? 20.125 0.190 0.182 1.00 95.81 84 GLU A O 1
ATOM 627 N N . CYS A 1 85 ? 18.834 1.975 0.620 1.00 95.50 85 CYS A N 1
ATOM 628 C CA . CYS A 1 85 ? 17.867 1.692 -0.429 1.00 95.50 85 CYS A CA 1
ATOM 629 C C . CYS A 1 85 ? 17.382 2.978 -1.088 1.00 95.50 85 CYS A C 1
ATOM 631 O O . CYS A 1 85 ? 16.770 3.833 -0.446 1.00 95.50 85 CYS A O 1
ATOM 633 N N . VAL A 1 86 ? 17.580 3.046 -2.403 1.00 96.69 86 VAL A N 1
ATOM 634 C CA . VAL A 1 86 ? 17.072 4.125 -3.244 1.00 96.69 86 VAL A CA 1
ATOM 635 C C . VAL A 1 86 ? 15.771 3.673 -3.901 1.00 96.69 86 VAL A C 1
ATOM 637 O O . VAL A 1 86 ? 15.765 2.839 -4.809 1.00 96.69 86 VAL A O 1
ATOM 640 N N . THR A 1 87 ? 14.656 4.238 -3.451 1.00 96.81 87 THR A N 1
ATOM 641 C CA . THR A 1 87 ? 13.328 4.011 -4.031 1.00 96.81 87 THR A CA 1
ATOM 642 C C . THR A 1 87 ? 13.035 5.107 -5.044 1.00 96.81 87 THR A C 1
ATOM 644 O O . THR A 1 87 ? 12.769 6.249 -4.675 1.00 96.81 87 THR A O 1
ATOM 647 N N . THR A 1 88 ? 13.096 4.766 -6.328 1.00 96.38 88 THR A N 1
ATOM 648 C CA . THR A 1 88 ? 12.822 5.695 -7.429 1.00 96.38 88 THR A CA 1
ATOM 649 C C . THR A 1 88 ? 11.340 5.724 -7.781 1.00 96.38 88 THR A C 1
ATOM 651 O O . THR A 1 88 ? 10.683 4.686 -7.877 1.00 96.38 88 THR A O 1
ATOM 654 N N . THR A 1 89 ? 10.822 6.926 -8.021 1.00 96.38 89 THR A N 1
ATOM 655 C CA . THR A 1 89 ? 9.468 7.129 -8.531 1.00 96.38 89 THR A CA 1
ATOM 656 C C . THR A 1 89 ? 9.538 7.411 -10.024 1.00 96.38 89 THR A C 1
ATOM 658 O O . THR A 1 89 ? 10.294 8.272 -10.481 1.00 96.38 89 THR A O 1
ATOM 661 N N . LEU A 1 90 ? 8.745 6.668 -10.792 1.00 95.56 90 LEU A N 1
ATOM 662 C CA . LEU A 1 90 ? 8.638 6.777 -12.243 1.00 95.56 90 LEU A CA 1
ATOM 663 C C . LEU A 1 90 ? 7.181 7.070 -12.606 1.00 95.56 90 LEU A C 1
ATOM 665 O O . LEU A 1 90 ? 6.275 6.527 -11.977 1.00 95.56 90 LEU A O 1
ATOM 669 N N . ASP A 1 91 ? 6.964 7.907 -13.622 1.00 95.44 91 ASP A N 1
ATOM 670 C CA . ASP A 1 91 ? 5.609 8.211 -14.109 1.00 95.44 91 ASP A CA 1
ATOM 671 C C . ASP A 1 91 ? 5.003 7.026 -14.879 1.00 95.44 91 ASP A C 1
ATOM 673 O O . ASP A 1 91 ? 3.789 6.849 -14.905 1.00 95.44 91 ASP A O 1
ATOM 677 N N . GLU A 1 92 ? 5.855 6.187 -15.470 1.00 94.50 92 GLU A N 1
ATOM 678 C CA . GLU A 1 92 ? 5.462 5.060 -16.307 1.00 94.50 92 GLU A CA 1
ATOM 679 C C . GLU A 1 92 ? 6.261 3.808 -15.937 1.00 94.50 92 GLU A C 1
ATOM 681 O O . GLU A 1 92 ? 7.403 3.872 -15.472 1.00 94.50 92 GLU A O 1
ATOM 686 N N . LEU A 1 93 ? 5.663 2.641 -16.174 1.00 92.81 93 LEU A N 1
ATOM 687 C CA . LEU A 1 93 ? 6.320 1.359 -15.946 1.00 92.81 93 LEU A CA 1
ATOM 688 C C . LEU A 1 93 ? 7.414 1.118 -16.997 1.00 92.81 93 LEU A C 1
ATOM 690 O O . LEU A 1 93 ? 7.114 0.854 -18.163 1.00 92.81 93 LEU A O 1
ATOM 694 N N . ILE A 1 94 ? 8.670 1.103 -16.552 1.00 91.81 94 ILE A N 1
ATOM 695 C CA . ILE A 1 94 ? 9.836 0.739 -17.361 1.00 91.81 94 ILE A CA 1
ATOM 696 C C . ILE A 1 94 ? 10.359 -0.609 -16.864 1.00 91.81 94 ILE A C 1
ATOM 698 O O . ILE A 1 94 ? 10.661 -0.775 -15.685 1.00 91.81 94 ILE A O 1
ATOM 702 N N . ILE A 1 95 ? 10.452 -1.582 -17.766 1.00 90.12 95 ILE A N 1
ATOM 703 C CA . ILE A 1 95 ? 11.042 -2.896 -17.499 1.00 90.12 95 ILE A CA 1
ATOM 704 C C . ILE A 1 95 ? 12.166 -3.054 -18.515 1.00 90.12 95 ILE A C 1
ATOM 706 O O . ILE A 1 95 ? 11.919 -2.852 -19.702 1.00 90.12 95 ILE A O 1
ATOM 710 N N . SER A 1 96 ? 13.386 -3.368 -18.071 1.00 85.81 96 SER A N 1
ATOM 711 C CA . SER A 1 96 ? 14.442 -3.710 -19.022 1.00 85.81 96 SER 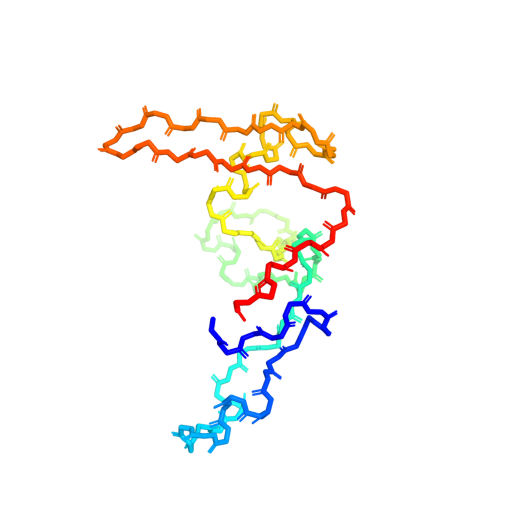A CA 1
ATOM 712 C C . SER A 1 96 ? 14.135 -5.075 -19.622 1.00 85.81 96 SER A C 1
ATOM 714 O O . SER A 1 96 ? 13.966 -6.049 -18.881 1.00 85.81 96 SER A O 1
ATOM 716 N N . ASP A 1 97 ? 14.109 -5.155 -20.945 1.00 73.12 97 ASP A N 1
ATOM 717 C CA . ASP A 1 97 ? 14.211 -6.442 -21.615 1.00 73.12 97 ASP A CA 1
ATOM 718 C C . ASP A 1 97 ? 15.628 -6.965 -21.352 1.00 73.12 97 ASP A C 1
ATOM 720 O O . ASP A 1 97 ? 16.614 -6.265 -21.589 1.00 73.12 97 ASP A O 1
ATOM 724 N N . SER A 1 98 ? 15.709 -8.136 -20.721 1.00 56.44 98 SER A N 1
ATOM 725 C CA . SER A 1 98 ? 16.977 -8.845 -20.511 1.00 56.44 98 SER A CA 1
ATOM 726 C C . SER A 1 98 ? 17.467 -9.431 -21.826 1.00 56.44 98 SER A C 1
ATOM 728 O O . SER A 1 98 ? 16.602 -9.942 -22.574 1.00 56.44 98 SER A O 1
#